Protein AF-A0A0C3NP38-F1 (afdb_monomer_lite)

pLDDT: mean 73.31, std 14.51, range [37.59, 95.94]

Sequence (178 aa):
MTEPKSRSPKKPKVIPQNLEAPHPTLERWREAYDAVKEMRLWVTAPVDTTACDQAAWWKEPDPMNKCFAAPISLMLSSQTKDEVMHTAVTRVRTAVGESLSEDAVIAAEEAIISEVISKIRFGDGKYGACDGYIKQAAQRPVRNNFDSDVPKTVDGLCSLLGVRPKLAFLALWVAWNL

Organism: NCBI:txid870435

InterPro domains:
  IPR011257 DNA glycosylase [SSF48150] (36-177)

Structure (mmCIF, N/CA/C/O backbone):
data_AF-A0A0C3NP38-F1
#
_entry.id   AF-A0A0C3NP38-F1
#
loop_
_atom_site.group_PDB
_atom_site.id
_atom_site.type_symbol
_atom_site.label_atom_id
_atom_site.label_alt_id
_atom_site.label_comp_id
_atom_site.label_asym_id
_atom_site.label_entity_id
_atom_site.label_seq_id
_atom_site.pdbx_PDB_ins_code
_atom_site.Cartn_x
_atom_site.Cartn_y
_atom_site.Cartn_z
_atom_site.occupancy
_atom_site.B_iso_or_equiv
_atom_site.auth_seq_id
_atom_site.auth_comp_id
_atom_site.auth_asym_id
_atom_site.auth_atom_id
_atom_site.pdbx_PDB_model_num
ATOM 1 N N . MET A 1 1 ? -39.747 21.957 -3.837 1.00 37.59 1 MET A N 1
ATOM 2 C CA . MET A 1 1 ? -38.907 20.839 -3.358 1.00 37.59 1 MET A CA 1
ATOM 3 C C . MET A 1 1 ? -38.574 19.976 -4.562 1.00 37.59 1 MET A C 1
ATOM 5 O O . MET A 1 1 ? -39.458 19.317 -5.081 1.00 37.59 1 MET A O 1
ATOM 9 N N . THR A 1 2 ? -37.361 20.086 -5.098 1.00 39.41 2 THR A N 1
ATOM 10 C CA . THR A 1 2 ? -36.896 19.262 -6.225 1.00 39.41 2 THR A CA 1
ATOM 11 C C . THR A 1 2 ? -36.257 17.996 -5.669 1.00 39.41 2 THR A C 1
ATOM 13 O O . THR A 1 2 ? -35.246 18.087 -4.973 1.00 39.41 2 THR A O 1
ATOM 16 N N . GLU A 1 3 ? -36.853 16.838 -5.944 1.00 42.12 3 GLU A N 1
ATOM 17 C CA . GLU A 1 3 ? -36.297 15.534 -5.573 1.00 42.12 3 GLU A CA 1
ATOM 18 C C . GLU A 1 3 ? -34.901 15.325 -6.194 1.00 42.12 3 GLU A C 1
ATOM 20 O O . GLU A 1 3 ? -34.677 15.683 -7.359 1.00 42.12 3 GLU A O 1
ATOM 25 N N . PRO A 1 4 ? -33.937 14.747 -5.454 1.00 43.16 4 PRO A N 1
ATOM 26 C CA . PRO A 1 4 ? -32.625 14.444 -6.001 1.00 43.16 4 PRO A CA 1
ATOM 27 C C . PRO A 1 4 ? -32.738 13.270 -6.983 1.00 43.16 4 PRO A C 1
ATOM 29 O O . PRO A 1 4 ? -33.082 12.152 -6.607 1.00 43.16 4 PRO A O 1
ATOM 32 N N . LYS A 1 5 ? -32.423 13.522 -8.261 1.00 38.81 5 LYS A N 1
ATOM 33 C CA . LYS A 1 5 ? -32.367 12.498 -9.318 1.00 38.81 5 LYS A CA 1
ATOM 34 C C . LYS A 1 5 ? -31.472 11.331 -8.884 1.00 38.81 5 LYS A C 1
ATOM 36 O O . LYS A 1 5 ? -30.257 11.496 -8.760 1.00 38.81 5 LYS A O 1
ATOM 41 N N . SER A 1 6 ? -32.055 10.143 -8.708 1.00 43.06 6 SER A N 1
ATOM 42 C CA . SER A 1 6 ? -31.306 8.916 -8.430 1.00 43.06 6 SER A CA 1
ATOM 43 C C . SER A 1 6 ? -30.407 8.589 -9.623 1.00 43.06 6 SER A C 1
ATOM 45 O O . SER A 1 6 ? -30.879 8.306 -10.726 1.00 43.06 6 SER A O 1
ATOM 47 N N . ARG A 1 7 ? -29.092 8.655 -9.423 1.00 43.91 7 ARG A N 1
ATOM 48 C CA . ARG A 1 7 ? -28.108 8.341 -10.458 1.00 43.91 7 ARG A CA 1
ATOM 49 C C . ARG A 1 7 ? -28.120 6.830 -10.714 1.00 43.91 7 ARG A C 1
ATOM 51 O O . ARG A 1 7 ? -27.752 6.062 -9.832 1.00 43.91 7 ARG A O 1
ATOM 58 N N . SER A 1 8 ? -28.535 6.419 -11.913 1.00 41.09 8 SER A N 1
ATOM 59 C CA . SER A 1 8 ? -28.597 5.010 -12.325 1.00 41.09 8 SER A CA 1
ATOM 60 C C . SER A 1 8 ? -27.243 4.300 -12.126 1.00 41.09 8 SER A C 1
ATOM 62 O O . SER A 1 8 ? -26.197 4.929 -12.351 1.00 41.09 8 SER A O 1
ATOM 64 N N . PRO A 1 9 ? -27.222 3.006 -11.743 1.00 50.38 9 PRO A N 1
ATOM 65 C CA . PRO A 1 9 ? -25.976 2.270 -11.560 1.00 50.38 9 PRO A CA 1
ATOM 66 C C . PRO A 1 9 ? -25.200 2.223 -12.882 1.00 50.38 9 PRO A C 1
ATOM 68 O O . PRO A 1 9 ? -25.723 1.790 -13.911 1.00 50.38 9 PRO A O 1
ATOM 71 N N . LYS A 1 10 ? -23.947 2.692 -12.879 1.00 53.38 10 LYS A N 1
ATOM 72 C CA . LYS A 1 10 ? -23.061 2.533 -14.039 1.00 53.38 10 LYS A CA 1
ATOM 73 C C . LYS A 1 10 ? -22.761 1.042 -14.192 1.00 53.38 10 LYS A C 1
ATOM 75 O O . LYS A 1 10 ? -22.232 0.444 -13.261 1.00 53.38 10 LYS A O 1
ATOM 80 N N . LYS A 1 11 ? -23.077 0.462 -15.354 1.00 47.56 11 LYS A N 1
ATOM 81 C CA . LYS A 1 11 ? -22.686 -0.915 -15.688 1.00 47.56 11 LYS A CA 1
ATOM 82 C C . LYS A 1 11 ? -21.160 -1.062 -15.526 1.00 47.56 11 LYS A C 1
ATOM 84 O O . LYS A 1 11 ? -20.445 -0.189 -16.037 1.00 47.56 11 LYS A O 1
ATOM 89 N N . PRO A 1 12 ? -20.662 -2.107 -14.840 1.00 56.69 12 PRO A N 1
ATOM 90 C CA . PRO A 1 12 ? -19.230 -2.350 -14.750 1.00 56.69 12 PRO A CA 1
ATOM 91 C C . PRO A 1 12 ? -18.676 -2.573 -16.161 1.00 56.69 12 PRO A C 1
ATOM 93 O O . PRO A 1 12 ? -19.213 -3.368 -16.932 1.00 56.69 12 PRO A O 1
ATOM 96 N N . LYS A 1 13 ? -17.648 -1.808 -16.535 1.00 62.09 13 LYS A N 1
ATOM 97 C CA . LYS A 1 13 ? -16.902 -2.054 -17.773 1.00 62.09 13 LYS A CA 1
ATOM 98 C C . LYS A 1 13 ? -15.925 -3.184 -17.488 1.00 62.09 13 LYS A C 1
ATOM 100 O O . LYS A 1 13 ? -15.073 -3.002 -16.627 1.00 62.09 13 LYS A O 1
ATOM 105 N N . VAL A 1 14 ? -16.036 -4.283 -18.232 1.00 68.81 14 VAL A N 1
ATOM 106 C CA . VAL A 1 14 ? -15.074 -5.390 -18.177 1.00 68.81 14 VAL A CA 1
ATOM 107 C C . VAL A 1 14 ? -13.684 -4.843 -18.487 1.00 68.81 14 VAL A C 1
ATOM 109 O O . VAL A 1 14 ? -13.485 -4.173 -19.504 1.00 68.81 14 VAL A O 1
ATOM 112 N N . ILE A 1 15 ? -12.740 -5.086 -17.584 1.00 69.25 15 ILE A N 1
ATOM 113 C CA . ILE A 1 15 ? -11.357 -4.637 -17.729 1.00 69.25 15 ILE A CA 1
ATOM 114 C C . ILE A 1 15 ? -10.612 -5.688 -18.561 1.00 69.25 15 ILE A C 1
ATOM 116 O O . ILE A 1 15 ? -10.513 -6.835 -18.123 1.00 69.25 15 ILE A O 1
ATOM 120 N N . PRO A 1 16 ? -10.093 -5.339 -19.752 1.00 71.94 16 PRO A N 1
ATOM 121 C CA . PRO A 1 16 ? -9.333 -6.284 -20.559 1.00 71.94 16 PRO A CA 1
ATOM 122 C C . PRO A 1 16 ? -8.048 -6.673 -19.821 1.00 71.94 16 PRO A C 1
ATOM 124 O O . PRO A 1 16 ? -7.249 -5.811 -19.459 1.00 71.94 16 PRO A O 1
ATOM 127 N N . GLN A 1 17 ? -7.867 -7.974 -19.580 1.00 69.69 17 GLN A N 1
ATOM 128 C CA . GLN A 1 17 ? -6.672 -8.513 -18.918 1.00 69.69 17 GLN A CA 1
ATOM 129 C C . GLN A 1 17 ? -5.484 -8.653 -19.874 1.00 69.69 17 GLN A C 1
ATOM 131 O O . GLN A 1 17 ? -4.340 -8.614 -19.435 1.00 69.69 17 GLN A O 1
ATOM 136 N N . ASN A 1 18 ? -5.753 -8.782 -21.174 1.00 75.62 18 ASN A N 1
ATOM 137 C CA . ASN A 1 18 ? -4.742 -8.903 -22.215 1.00 75.62 18 ASN A CA 1
ATOM 138 C C . ASN A 1 18 ? -4.965 -7.850 -23.297 1.00 75.62 18 ASN A C 1
ATOM 140 O O . ASN A 1 18 ? -6.099 -7.458 -23.581 1.00 75.62 18 ASN A O 1
ATOM 144 N N . LEU A 1 19 ? -3.865 -7.415 -23.909 1.00 75.88 19 LEU A N 1
ATOM 145 C CA . LEU A 1 19 ? -3.919 -6.620 -25.127 1.00 75.88 19 LEU A CA 1
ATOM 146 C C . LEU A 1 19 ? -4.385 -7.508 -26.283 1.00 75.88 19 LEU A C 1
ATOM 148 O O . LEU A 1 19 ? -3.923 -8.637 -26.431 1.00 75.88 19 LEU A O 1
ATOM 152 N N . GLU A 1 20 ? -5.272 -6.972 -27.114 1.00 78.25 20 GLU A N 1
ATOM 153 C CA . GLU A 1 20 ? -5.792 -7.654 -28.306 1.00 78.25 20 GLU A CA 1
ATOM 154 C C . GLU A 1 20 ? -4.689 -7.876 -29.357 1.00 78.25 20 GLU A C 1
ATOM 156 O O . GLU A 1 20 ? -4.674 -8.884 -30.058 1.00 78.25 20 GLU A O 1
ATOM 161 N N . ALA A 1 21 ? -3.705 -6.971 -29.392 1.00 83.75 21 ALA A N 1
ATOM 162 C CA . ALA A 1 21 ? -2.453 -7.121 -30.118 1.00 83.75 21 ALA A CA 1
ATOM 163 C C . ALA A 1 21 ? -1.276 -6.787 -29.180 1.00 83.75 21 ALA A C 1
ATOM 165 O O . ALA A 1 21 ? -1.206 -5.658 -28.679 1.00 83.75 21 ALA A O 1
ATOM 166 N N . PRO A 1 22 ? -0.349 -7.728 -28.917 1.00 80.19 22 PRO A N 1
ATOM 167 C CA . PRO A 1 22 ? 0.851 -7.449 -28.138 1.00 80.19 22 PRO A CA 1
ATOM 168 C C . PRO A 1 22 ? 1.722 -6.403 -28.838 1.00 80.19 22 PRO A C 1
ATOM 170 O O . PRO A 1 22 ? 1.918 -6.455 -30.053 1.00 80.19 22 PRO A O 1
ATOM 173 N N . HIS A 1 23 ? 2.286 -5.470 -28.073 1.00 80.00 23 HIS A N 1
ATOM 174 C CA . HIS A 1 23 ? 3.308 -4.578 -28.611 1.00 80.00 23 HIS A CA 1
ATOM 175 C C . HIS A 1 23 ? 4.560 -5.376 -29.008 1.00 80.00 23 HIS A C 1
ATOM 177 O O . HIS A 1 23 ? 4.893 -6.359 -28.336 1.00 80.00 23 HIS A O 1
ATOM 183 N N . PRO A 1 24 ? 5.270 -4.963 -30.075 1.00 86.50 24 PRO A N 1
ATOM 184 C CA . PRO A 1 24 ? 6.524 -5.596 -30.443 1.00 86.50 24 PRO A CA 1
ATOM 185 C C . PRO A 1 24 ? 7.518 -5.472 -29.290 1.00 86.50 24 PRO A C 1
ATOM 187 O O . PRO A 1 24 ? 7.588 -4.452 -28.600 1.00 86.50 24 PRO A O 1
ATOM 190 N N . THR A 1 25 ? 8.280 -6.535 -29.074 1.00 84.94 25 THR A N 1
ATOM 191 C CA . THR A 1 25 ? 9.301 -6.560 -28.037 1.00 84.94 25 THR A CA 1
ATOM 192 C C . THR A 1 25 ? 10.377 -5.524 -28.360 1.00 84.94 25 THR A C 1
ATOM 194 O O . THR A 1 25 ? 10.920 -5.524 -29.462 1.00 84.94 25 THR A O 1
ATOM 197 N N . LEU A 1 26 ? 10.680 -4.636 -27.408 1.00 86.06 26 LEU A N 1
ATOM 198 C CA . LEU A 1 26 ? 11.730 -3.631 -27.580 1.00 86.06 26 LEU A CA 1
ATOM 199 C C . LEU A 1 26 ? 13.085 -4.310 -27.812 1.00 86.06 26 LEU A C 1
ATOM 201 O O . LEU A 1 26 ? 13.401 -5.316 -27.173 1.00 86.06 26 LEU A O 1
ATOM 205 N N . GLU A 1 27 ? 13.909 -3.746 -28.689 1.00 89.19 27 GLU A N 1
ATOM 206 C CA . GLU A 1 27 ? 15.273 -4.235 -28.888 1.00 89.19 27 GLU A CA 1
ATOM 207 C C . GLU A 1 27 ? 16.067 -4.146 -27.578 1.00 89.19 27 GLU A C 1
ATOM 209 O O . GLU A 1 27 ? 15.955 -3.172 -26.833 1.00 89.19 27 GLU A O 1
ATOM 214 N N . ARG A 1 28 ? 16.862 -5.183 -27.277 1.00 92.00 28 ARG A N 1
ATOM 215 C CA . ARG A 1 28 ? 17.743 -5.245 -26.093 1.00 92.00 28 ARG A CA 1
ATOM 216 C C . ARG A 1 28 ? 17.030 -5.053 -24.740 1.00 92.00 28 ARG A C 1
ATOM 218 O O . ARG A 1 28 ? 17.687 -4.794 -23.736 1.00 92.00 28 ARG A O 1
ATOM 225 N N . TRP A 1 29 ? 15.706 -5.240 -24.665 1.00 93.00 29 TRP A N 1
ATOM 226 C CA . TRP A 1 29 ? 14.940 -5.110 -23.412 1.00 93.00 29 TRP A CA 1
ATOM 227 C C . TRP A 1 29 ? 15.502 -5.971 -22.275 1.00 93.00 29 TRP A C 1
ATOM 229 O O . TRP A 1 29 ? 15.459 -5.567 -21.116 1.00 93.00 29 TRP A O 1
ATOM 239 N N . ARG A 1 30 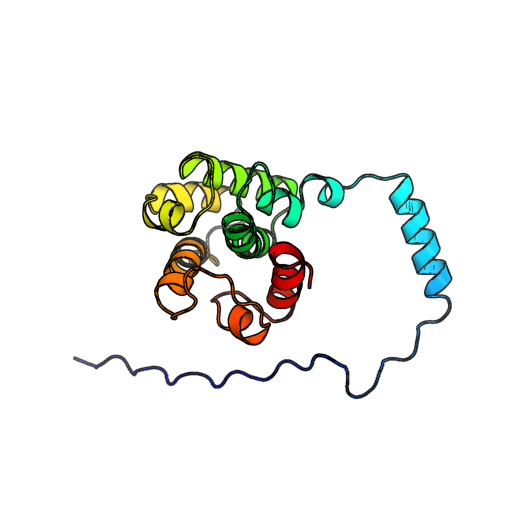? 16.035 -7.153 -22.614 1.00 93.50 30 ARG A N 1
ATOM 240 C CA . ARG A 1 30 ? 16.624 -8.085 -21.654 1.00 93.50 30 ARG A CA 1
ATOM 241 C C . ARG A 1 30 ? 17.901 -7.515 -21.047 1.00 93.50 30 ARG A C 1
ATOM 243 O O . ARG A 1 30 ? 18.026 -7.523 -19.834 1.00 93.50 30 ARG A O 1
ATOM 250 N N . GLU A 1 31 ? 18.778 -6.935 -21.866 1.00 95.06 31 GLU A N 1
ATOM 251 C CA . GLU A 1 31 ? 19.990 -6.258 -21.385 1.00 95.06 31 GLU A CA 1
ATOM 252 C C . GLU A 1 31 ? 19.641 -5.069 -20.483 1.00 95.06 31 GLU A C 1
ATOM 254 O O . GLU A 1 31 ? 20.227 -4.909 -19.416 1.00 95.06 31 GLU A O 1
ATOM 259 N N . ALA A 1 32 ? 18.652 -4.258 -20.878 1.00 94.19 32 ALA A N 1
ATOM 260 C CA . ALA A 1 32 ? 18.189 -3.138 -20.063 1.00 94.19 32 ALA A CA 1
ATOM 261 C C . ALA A 1 32 ? 17.604 -3.609 -18.719 1.00 94.19 32 ALA A C 1
ATOM 263 O O . ALA A 1 32 ? 17.899 -3.028 -17.676 1.00 94.19 32 ALA A O 1
ATOM 264 N N . TYR A 1 33 ? 16.798 -4.674 -18.734 1.00 93.56 33 TYR A N 1
ATOM 265 C CA . TYR A 1 33 ? 16.234 -5.275 -17.529 1.00 93.56 33 TYR A CA 1
ATOM 266 C C . TYR A 1 33 ? 17.323 -5.832 -16.604 1.00 93.56 33 TYR A C 1
ATOM 268 O O . TYR A 1 33 ? 17.308 -5.538 -15.409 1.00 93.56 33 TYR A O 1
ATOM 276 N N . ASP A 1 34 ? 18.278 -6.587 -17.148 1.00 95.94 34 ASP A N 1
ATOM 277 C CA . ASP A 1 34 ? 19.364 -7.193 -16.377 1.00 95.94 34 ASP A CA 1
ATOM 278 C C . ASP A 1 34 ? 20.273 -6.118 -15.759 1.00 95.94 34 ASP A C 1
ATOM 280 O O . ASP A 1 34 ? 20.606 -6.209 -14.577 1.00 95.94 34 ASP A O 1
ATOM 284 N N . ALA A 1 35 ? 20.574 -5.040 -16.493 1.00 94.62 35 ALA A N 1
ATOM 285 C CA . ALA A 1 35 ? 21.333 -3.903 -15.972 1.00 94.62 35 ALA A CA 1
ATOM 286 C C . ALA A 1 35 ? 20.601 -3.174 -14.829 1.00 94.62 35 ALA A C 1
ATOM 288 O O . ALA A 1 35 ? 21.203 -2.847 -13.805 1.00 94.62 35 ALA A O 1
ATOM 289 N N . VAL A 1 36 ? 19.287 -2.940 -14.962 1.00 93.12 36 VAL A N 1
ATOM 290 C CA . VAL A 1 36 ? 18.478 -2.351 -13.877 1.00 93.12 36 VAL A CA 1
ATOM 291 C C . VAL A 1 36 ? 18.440 -3.284 -12.670 1.00 93.12 36 VAL A C 1
ATOM 293 O O . VAL A 1 36 ? 18.560 -2.821 -11.536 1.00 93.12 36 VAL A O 1
ATOM 296 N N . LYS A 1 37 ? 18.303 -4.593 -12.894 1.00 92.94 37 LYS A N 1
ATOM 297 C CA . LYS A 1 37 ? 18.304 -5.596 -11.830 1.00 92.94 37 LYS A CA 1
ATOM 298 C C . LYS A 1 37 ? 19.628 -5.596 -11.069 1.00 92.94 37 LYS A C 1
ATOM 300 O O . LYS A 1 37 ? 19.597 -5.584 -9.845 1.00 92.94 37 LYS A O 1
ATOM 305 N N . GLU A 1 38 ? 20.761 -5.551 -11.767 1.00 94.81 38 GLU A N 1
ATOM 306 C CA . GLU A 1 38 ? 22.088 -5.459 -11.151 1.00 94.81 38 GLU A CA 1
ATOM 307 C C . GLU A 1 38 ? 22.248 -4.166 -10.345 1.00 94.81 38 GLU A C 1
ATOM 309 O O . GLU A 1 38 ? 22.631 -4.214 -9.179 1.00 94.81 38 GLU A O 1
ATOM 314 N N . MET A 1 39 ? 21.868 -3.014 -10.909 1.00 93.19 39 MET A N 1
ATOM 315 C CA . MET A 1 39 ? 21.899 -1.730 -10.199 1.00 93.19 39 MET A CA 1
ATOM 316 C C . MET A 1 39 ? 21.091 -1.778 -8.891 1.00 93.19 39 MET A C 1
ATOM 318 O O . MET A 1 39 ? 21.531 -1.264 -7.862 1.00 93.19 39 MET A O 1
ATOM 322 N N . ARG A 1 40 ? 19.916 -2.421 -8.910 1.00 92.12 40 ARG A N 1
ATOM 323 C CA . ARG A 1 40 ? 19.032 -2.566 -7.742 1.00 92.12 40 ARG A CA 1
ATOM 324 C C . ARG A 1 40 ? 19.589 -3.485 -6.652 1.00 92.12 40 ARG A C 1
ATOM 326 O O . ARG A 1 40 ? 19.132 -3.372 -5.522 1.00 92.12 40 ARG A O 1
ATOM 333 N N . LEU A 1 41 ? 20.575 -4.341 -6.940 1.00 90.81 41 LEU A N 1
ATOM 334 C CA . LEU A 1 41 ? 21.249 -5.145 -5.907 1.00 90.81 41 LEU A CA 1
ATOM 335 C C . LEU A 1 41 ? 22.113 -4.289 -4.974 1.00 90.81 41 LEU A C 1
ATOM 337 O O . LEU A 1 41 ? 22.306 -4.646 -3.816 1.00 90.81 41 LEU A O 1
ATOM 341 N N . TRP A 1 42 ? 22.628 -3.167 -5.476 1.00 90.81 42 TRP A N 1
ATOM 342 C CA . TRP A 1 42 ? 23.563 -2.307 -4.748 1.00 90.81 42 TRP A CA 1
ATOM 343 C C . TRP A 1 42 ? 22.902 -1.067 -4.138 1.00 90.81 42 TRP A C 1
ATOM 345 O O . TRP A 1 42 ? 23.538 -0.352 -3.366 1.00 90.81 42 TRP A O 1
ATOM 355 N N . VAL A 1 43 ? 21.640 -0.792 -4.485 1.00 88.69 43 VAL A N 1
ATOM 356 C CA . VAL A 1 43 ? 20.919 0.417 -4.072 1.00 88.69 43 VAL A CA 1
ATOM 357 C C . VAL A 1 43 ? 19.573 0.055 -3.458 1.00 88.69 43 VAL A C 1
ATOM 359 O O . VAL A 1 43 ? 18.630 -0.293 -4.168 1.00 88.69 43 VAL A O 1
ATOM 362 N N . THR A 1 44 ? 19.466 0.239 -2.143 1.00 87.88 44 THR A N 1
ATOM 363 C CA . THR A 1 44 ? 18.193 0.176 -1.419 1.00 87.88 44 THR A CA 1
ATOM 364 C C . THR A 1 44 ? 17.449 1.498 -1.577 1.00 87.88 44 THR A C 1
ATOM 366 O O . THR A 1 44 ? 17.961 2.556 -1.210 1.00 87.88 44 THR A O 1
ATOM 369 N N . ALA A 1 45 ? 16.234 1.452 -2.112 1.00 86.12 45 ALA A N 1
ATOM 370 C CA . ALA A 1 45 ? 15.341 2.599 -2.191 1.00 86.12 45 ALA A CA 1
ATOM 371 C C . ALA A 1 45 ? 14.270 2.542 -1.088 1.00 86.12 45 ALA A C 1
ATOM 373 O O . ALA A 1 45 ? 13.985 1.470 -0.557 1.00 86.12 45 ALA A O 1
ATOM 374 N N . PRO A 1 46 ? 13.603 3.669 -0.779 1.00 83.50 46 PRO A N 1
ATOM 375 C CA . PRO A 1 46 ? 12.526 3.695 0.212 1.00 83.50 46 PRO A CA 1
ATOM 376 C C . PRO A 1 46 ? 11.388 2.709 -0.075 1.00 83.50 46 PRO A C 1
ATOM 378 O O . PRO A 1 46 ? 10.802 2.170 0.859 1.00 83.50 46 PRO A O 1
ATOM 381 N N . VAL A 1 47 ? 11.110 2.418 -1.348 1.00 81.50 47 VAL A N 1
ATOM 382 C CA . VAL A 1 47 ? 10.105 1.425 -1.759 1.00 81.50 47 VAL A CA 1
ATOM 383 C C . VAL A 1 47 ? 10.442 0.004 -1.274 1.00 81.50 47 VAL A C 1
ATOM 385 O O . VAL A 1 47 ? 9.555 -0.823 -1.136 1.00 81.50 47 VAL A O 1
ATOM 388 N N . ASP A 1 48 ? 11.704 -0.296 -0.962 1.00 84.81 48 ASP A N 1
ATOM 389 C CA . ASP A 1 48 ? 12.099 -1.626 -0.480 1.00 84.81 48 ASP A CA 1
ATOM 390 C C . ASP A 1 48 ? 11.774 -1.836 1.010 1.00 84.81 48 ASP A C 1
ATOM 392 O O . ASP A 1 48 ? 11.753 -2.968 1.485 1.00 84.81 48 ASP A O 1
ATOM 396 N N . THR A 1 49 ? 11.529 -0.756 1.762 1.00 84.00 49 THR A N 1
ATOM 397 C CA . THR A 1 49 ? 11.336 -0.799 3.225 1.00 84.00 49 THR A CA 1
ATOM 398 C C . THR A 1 49 ? 10.052 -0.128 3.702 1.00 84.00 49 THR A C 1
ATOM 400 O O . THR A 1 49 ? 9.510 -0.505 4.736 1.00 84.00 49 THR A O 1
ATOM 403 N N . THR A 1 50 ? 9.560 0.869 2.966 1.00 84.12 50 THR A N 1
ATOM 404 C CA . THR A 1 50 ? 8.430 1.733 3.350 1.00 84.12 50 THR A CA 1
ATOM 405 C C . THR A 1 50 ? 7.320 1.778 2.301 1.00 84.12 50 THR A C 1
ATOM 407 O O . THR A 1 50 ? 6.450 2.647 2.355 1.00 84.12 50 THR A O 1
ATOM 410 N N . ALA A 1 51 ? 7.317 0.848 1.346 1.00 83.44 51 ALA A N 1
ATOM 411 C CA . ALA A 1 51 ? 6.261 0.765 0.347 1.00 83.44 51 ALA A CA 1
ATOM 412 C C . ALA A 1 51 ? 4.882 0.432 0.939 1.00 83.44 51 ALA A C 1
ATOM 414 O O . ALA A 1 51 ? 4.708 0.123 2.121 1.00 83.44 51 ALA A O 1
ATOM 415 N N . CYS A 1 52 ? 3.864 0.542 0.084 1.00 79.88 52 CYS A N 1
ATOM 416 C CA . CYS A 1 52 ? 2.462 0.373 0.461 1.00 79.88 52 CYS A CA 1
ATOM 417 C C . CYS A 1 52 ? 2.125 -1.028 0.997 1.00 79.88 52 CYS A C 1
ATOM 419 O O . CYS A 1 52 ? 1.272 -1.146 1.876 1.00 79.88 52 CYS A O 1
ATOM 421 N N . ASP A 1 53 ? 2.811 -2.062 0.513 1.00 79.88 53 ASP A N 1
ATOM 422 C CA . ASP A 1 53 ? 2.726 -3.442 0.988 1.00 79.88 53 ASP A CA 1
ATOM 423 C C . ASP A 1 53 ? 3.307 -3.569 2.397 1.00 79.88 53 ASP A C 1
ATOM 425 O O . ASP A 1 53 ? 2.640 -4.079 3.295 1.00 79.88 53 ASP A O 1
ATOM 429 N N . GLN A 1 54 ? 4.485 -2.982 2.629 1.00 83.31 54 GLN A N 1
ATOM 430 C CA . GLN A 1 54 ? 5.106 -2.947 3.949 1.00 83.31 54 GLN A CA 1
ATOM 431 C C . GLN A 1 54 ? 4.204 -2.225 4.951 1.00 83.31 54 GLN A C 1
ATOM 433 O O . GLN A 1 54 ? 3.922 -2.769 6.013 1.00 83.31 54 GLN A O 1
ATOM 438 N N . ALA A 1 55 ? 3.646 -1.064 4.591 1.00 79.69 55 ALA A N 1
ATOM 439 C CA . ALA A 1 55 ? 2.708 -0.332 5.444 1.00 79.69 55 ALA A CA 1
ATOM 440 C C . ALA A 1 55 ? 1.438 -1.149 5.768 1.00 79.69 55 ALA A C 1
ATOM 442 O O . ALA A 1 55 ? 0.963 -1.150 6.912 1.00 79.69 55 ALA A O 1
ATOM 443 N N . ALA A 1 56 ? 0.898 -1.878 4.784 1.00 75.25 56 ALA A N 1
ATOM 444 C CA . ALA A 1 56 ? -0.261 -2.750 4.965 1.00 75.25 56 ALA A CA 1
ATOM 445 C C . ALA A 1 56 ? 0.043 -3.936 5.893 1.00 75.25 56 ALA A C 1
ATOM 447 O O . ALA A 1 56 ? -0.736 -4.205 6.805 1.00 75.25 56 ALA A O 1
ATOM 448 N N . TRP A 1 57 ? 1.190 -4.595 5.724 1.00 79.38 57 TRP A N 1
ATOM 449 C CA . TRP A 1 57 ? 1.582 -5.774 6.501 1.00 79.38 57 TRP A CA 1
ATOM 450 C C . TRP A 1 57 ? 2.208 -5.447 7.863 1.00 79.38 57 TRP A C 1
ATOM 452 O O . TRP A 1 57 ? 2.320 -6.329 8.717 1.00 79.38 57 TRP A O 1
ATOM 462 N N . TRP A 1 58 ? 2.617 -4.194 8.080 1.00 73.12 58 TRP A N 1
ATOM 463 C CA . TRP A 1 58 ? 3.402 -3.780 9.239 1.00 73.12 58 TRP A CA 1
ATOM 464 C C . TRP A 1 58 ? 2.717 -4.092 10.574 1.00 73.12 58 TRP A C 1
ATOM 466 O O . TRP A 1 58 ? 1.752 -3.430 10.958 1.00 73.12 58 TRP A O 1
ATOM 476 N N . LYS A 1 59 ? 3.276 -5.057 11.315 1.00 71.19 59 LYS A N 1
ATOM 477 C CA . LYS A 1 59 ? 2.813 -5.501 12.644 1.00 71.19 59 LYS A CA 1
ATOM 478 C C . LYS A 1 59 ? 1.375 -6.033 12.698 1.00 71.19 59 LYS A C 1
ATOM 480 O O . LYS A 1 59 ? 0.855 -6.218 13.789 1.00 71.19 59 LYS A O 1
ATOM 485 N N . GLU A 1 60 ? 0.756 -6.317 11.558 1.00 81.06 60 GLU A N 1
ATOM 486 C CA . GLU A 1 60 ? -0.577 -6.914 11.524 1.00 81.06 60 GLU A CA 1
ATOM 487 C C . GLU A 1 60 ? -0.437 -8.446 11.516 1.00 81.06 60 GLU A C 1
ATOM 489 O O . GLU A 1 60 ? 0.185 -8.987 10.598 1.00 81.06 60 GLU A O 1
ATOM 494 N N . PRO A 1 61 ? -0.933 -9.178 12.526 1.00 78.62 61 PRO A N 1
ATOM 495 C CA . PRO A 1 61 ? -0.904 -10.637 12.509 1.00 78.62 61 PRO A CA 1
ATOM 496 C C . PRO A 1 61 ? -2.026 -11.232 11.648 1.00 78.62 61 PRO A C 1
ATOM 498 O O . PRO A 1 61 ? -1.809 -12.276 11.033 1.00 78.62 61 PRO A O 1
ATOM 501 N N . ASP A 1 62 ? -3.187 -10.575 11.568 1.00 82.12 62 ASP A N 1
ATOM 502 C CA . ASP A 1 62 ? -4.377 -11.119 10.914 1.00 82.12 62 ASP A CA 1
ATOM 503 C C . ASP A 1 62 ? -4.331 -10.918 9.383 1.00 82.12 62 ASP A C 1
ATOM 505 O O . ASP A 1 62 ? -4.262 -9.780 8.903 1.00 82.12 62 ASP A O 1
ATOM 509 N N . PRO A 1 63 ? -4.382 -12.000 8.579 1.00 80.00 63 PRO A N 1
ATOM 510 C CA . PRO A 1 63 ? -4.482 -11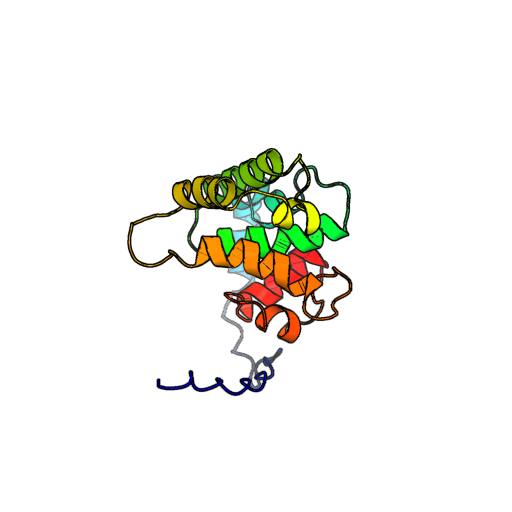.909 7.125 1.00 80.00 63 PRO A CA 1
ATOM 511 C C . PRO A 1 63 ? -5.657 -11.058 6.632 1.00 80.00 63 PRO A C 1
ATOM 513 O O . PRO A 1 63 ? -5.512 -10.364 5.628 1.00 80.00 63 PRO A O 1
ATOM 516 N N . M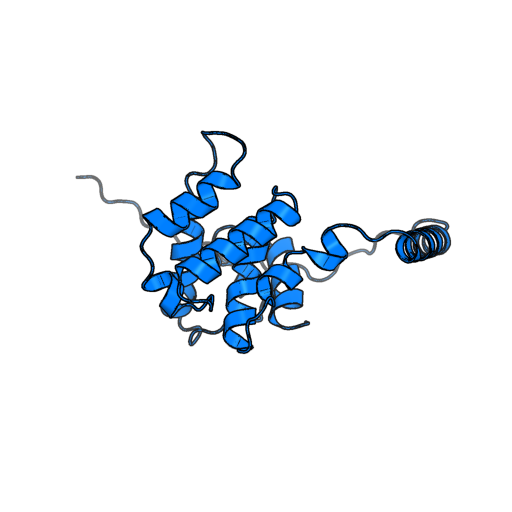ET A 1 64 ? -6.796 -11.067 7.326 1.00 78.69 64 MET A N 1
ATOM 517 C CA . MET A 1 64 ? -7.983 -10.315 6.914 1.00 78.69 64 MET A CA 1
ATOM 518 C C . MET A 1 64 ? -7.763 -8.807 7.075 1.00 78.69 64 MET A C 1
ATOM 520 O O . MET A 1 64 ? -8.008 -8.032 6.148 1.00 78.69 64 MET A O 1
ATOM 524 N N . ASN A 1 65 ? -7.167 -8.393 8.193 1.00 79.94 65 ASN A N 1
ATOM 525 C CA . ASN A 1 65 ? -6.796 -6.997 8.424 1.00 79.94 65 ASN A CA 1
ATOM 526 C C . ASN A 1 65 ? -5.680 -6.534 7.478 1.00 79.94 65 ASN A C 1
ATOM 528 O O . ASN A 1 65 ? -5.695 -5.389 7.028 1.00 79.94 65 ASN A O 1
ATOM 532 N N . LYS A 1 66 ? -4.743 -7.414 7.090 1.00 80.88 66 LYS A N 1
ATOM 533 C CA . LYS A 1 66 ? -3.769 -7.108 6.021 1.00 80.88 66 LYS A CA 1
ATOM 534 C C . LYS A 1 66 ? -4.464 -6.837 4.695 1.00 80.88 66 LYS A C 1
ATOM 536 O O . LYS A 1 66 ? -4.131 -5.859 4.023 1.00 80.88 66 LYS A O 1
ATOM 541 N N . CYS A 1 67 ? -5.430 -7.684 4.335 1.00 78.81 67 CYS A N 1
ATOM 542 C CA . CYS A 1 67 ? -6.212 -7.517 3.117 1.00 78.81 67 CYS A CA 1
ATOM 543 C C . CYS A 1 67 ? -6.966 -6.190 3.136 1.00 78.81 67 CYS A C 1
ATOM 545 O O . CYS A 1 67 ? -6.939 -5.476 2.140 1.00 78.81 67 CYS A O 1
ATOM 547 N N . PHE A 1 68 ? -7.572 -5.831 4.270 1.00 80.44 68 PHE A N 1
ATOM 548 C CA . PHE A 1 68 ? -8.276 -4.564 4.467 1.00 80.44 68 PHE A CA 1
ATOM 549 C C . PHE A 1 68 ? -7.345 -3.340 4.432 1.00 80.44 68 PHE A C 1
ATOM 551 O O . PHE A 1 68 ? -7.660 -2.321 3.811 1.00 80.44 68 PHE A O 1
ATOM 558 N N . ALA A 1 69 ? -6.166 -3.438 5.046 1.00 80.81 69 ALA A N 1
ATOM 559 C CA . ALA A 1 69 ? -5.183 -2.362 5.090 1.00 80.81 69 ALA A CA 1
ATOM 560 C C . ALA A 1 69 ? -4.542 -2.083 3.720 1.00 80.81 69 ALA A C 1
ATOM 562 O O . ALA A 1 69 ? -4.227 -0.933 3.411 1.00 80.81 69 ALA A O 1
ATOM 563 N N . ALA A 1 70 ? -4.375 -3.106 2.878 1.00 81.56 70 ALA A N 1
ATOM 564 C CA . ALA A 1 70 ? -3.756 -3.003 1.556 1.00 81.56 70 ALA A CA 1
ATOM 565 C C . ALA A 1 70 ? -4.380 -1.931 0.632 1.00 81.56 70 ALA A C 1
ATOM 567 O O . ALA A 1 70 ? -3.649 -1.041 0.183 1.00 81.56 70 ALA A O 1
ATOM 568 N N . PRO A 1 71 ? -5.700 -1.928 0.349 1.00 77.44 71 PRO A N 1
ATOM 569 C CA . PRO A 1 71 ? -6.319 -0.898 -0.477 1.00 77.44 71 PRO A CA 1
ATOM 570 C C . PRO A 1 71 ? -6.238 0.492 0.165 1.00 77.44 71 PRO A C 1
ATOM 572 O O . PRO A 1 71 ? -6.095 1.472 -0.563 1.00 77.44 71 PRO A O 1
ATOM 575 N N . ILE A 1 72 ? -6.271 0.604 1.499 1.00 78.75 72 ILE A N 1
ATOM 576 C CA . ILE A 1 72 ? -6.114 1.886 2.207 1.00 78.75 72 ILE A CA 1
ATOM 577 C C . ILE A 1 72 ? -4.709 2.457 1.983 1.00 78.75 72 ILE A C 1
ATOM 579 O O . ILE A 1 72 ? -4.577 3.586 1.504 1.00 78.75 72 ILE A O 1
ATOM 583 N N . SER A 1 73 ? -3.666 1.668 2.249 1.00 80.75 73 SER A N 1
ATOM 584 C CA . SER A 1 73 ? -2.268 2.054 2.016 1.00 80.75 73 SER A CA 1
ATOM 585 C C . SER A 1 73 ? -2.022 2.436 0.558 1.00 80.75 73 SER A C 1
ATOM 587 O O . SER A 1 73 ? -1.368 3.436 0.263 1.00 80.75 73 SER A O 1
ATOM 589 N N . LEU A 1 74 ? -2.591 1.672 -0.373 1.00 79.94 74 LEU A N 1
ATOM 590 C CA . LEU A 1 74 ? -2.425 1.907 -1.799 1.00 79.94 74 LEU A CA 1
ATOM 591 C C . LEU A 1 74 ? -3.122 3.195 -2.271 1.00 79.94 74 LEU A C 1
ATOM 593 O O . LEU A 1 74 ? -2.568 3.940 -3.084 1.00 79.94 74 LEU A O 1
ATOM 597 N N . MET A 1 75 ? -4.315 3.495 -1.752 1.00 76.25 75 MET A N 1
ATOM 598 C CA . MET A 1 75 ? -4.997 4.761 -2.035 1.00 76.25 75 MET A CA 1
ATOM 599 C C . MET A 1 75 ? -4.178 5.957 -1.532 1.00 76.25 75 MET A C 1
ATOM 601 O O . MET A 1 75 ? -4.012 6.931 -2.270 1.00 76.25 75 MET A O 1
ATOM 605 N N . LEU A 1 76 ? -3.609 5.859 -0.326 1.00 76.44 76 LEU A N 1
ATOM 606 C CA . LEU A 1 76 ? -2.764 6.902 0.268 1.00 76.44 76 LEU A CA 1
ATOM 607 C C . LEU A 1 76 ? -1.400 7.039 -0.420 1.00 76.44 76 LEU A C 1
ATOM 609 O O . LEU A 1 76 ? -0.818 8.116 -0.405 1.00 76.44 76 LEU A O 1
ATOM 613 N N . SER A 1 77 ? -0.900 5.982 -1.061 1.00 78.62 77 SER A N 1
ATOM 614 C CA . SER A 1 77 ? 0.331 6.024 -1.861 1.00 78.62 77 SER A CA 1
ATOM 615 C C . SER A 1 77 ? 0.158 6.825 -3.160 1.00 78.62 77 SER A C 1
ATOM 617 O O . SER A 1 77 ? 1.128 7.366 -3.698 1.00 78.62 77 SER A O 1
ATOM 619 N N . SER A 1 78 ? -1.073 6.969 -3.671 1.00 71.31 78 SER A N 1
ATOM 620 C CA . SER A 1 78 ? -1.322 7.678 -4.928 1.00 71.31 78 SER A CA 1
ATOM 621 C C . SER A 1 78 ? -1.032 9.187 -4.809 1.00 71.31 78 SER A C 1
ATOM 623 O O . SER A 1 78 ? -1.908 9.989 -4.505 1.00 71.31 78 SER A O 1
ATOM 625 N N . GLN A 1 79 ? 0.206 9.573 -5.146 1.00 67.62 79 GLN A N 1
ATOM 626 C CA . GLN A 1 79 ? 0.773 10.937 -5.092 1.00 67.62 79 GLN A CA 1
ATOM 627 C C . GLN A 1 79 ? 1.401 11.345 -3.745 1.00 67.62 79 GLN A C 1
ATOM 629 O O . GLN A 1 79 ? 1.584 12.536 -3.488 1.00 67.62 79 GLN A O 1
ATOM 634 N N . THR A 1 80 ? 1.813 10.380 -2.923 1.00 73.06 80 THR A N 1
ATOM 635 C CA . THR A 1 80 ? 2.558 10.632 -1.680 1.00 73.06 80 THR A CA 1
ATOM 636 C C . THR A 1 80 ? 3.869 9.848 -1.699 1.00 73.06 80 THR A C 1
ATOM 638 O O . THR A 1 80 ? 3.924 8.741 -2.223 1.00 73.06 80 THR A O 1
ATOM 641 N N . LYS A 1 81 ? 4.949 10.428 -1.156 1.00 82.56 81 LYS A N 1
ATOM 642 C CA . LYS A 1 81 ? 6.225 9.711 -0.991 1.00 82.56 81 LYS A CA 1
ATOM 643 C C . LYS A 1 81 ? 6.034 8.527 -0.039 1.00 82.56 81 LYS A C 1
ATOM 645 O O . LYS A 1 81 ? 5.340 8.682 0.966 1.00 82.56 81 LYS A O 1
ATOM 650 N N . ASP A 1 82 ? 6.696 7.408 -0.315 1.00 84.62 82 ASP A N 1
ATOM 651 C CA . ASP A 1 82 ? 6.524 6.151 0.431 1.00 84.62 82 ASP A CA 1
ATOM 652 C C . ASP A 1 82 ? 6.694 6.333 1.948 1.00 84.62 82 ASP A C 1
ATOM 654 O O . ASP A 1 82 ? 5.791 6.009 2.712 1.00 84.62 82 ASP A O 1
ATOM 658 N N . GLU A 1 83 ? 7.764 6.994 2.392 1.00 86.06 83 GLU A N 1
ATOM 659 C CA . GLU A 1 83 ? 8.039 7.252 3.817 1.00 86.06 83 GLU A CA 1
ATOM 660 C C . GLU A 1 83 ? 6.919 8.043 4.521 1.00 86.06 83 GLU A C 1
ATOM 662 O O . GLU A 1 83 ? 6.566 7.786 5.678 1.00 86.06 83 GLU A O 1
ATOM 667 N N . VAL A 1 84 ? 6.334 9.011 3.811 1.00 83.81 84 VAL A N 1
ATOM 668 C CA . VAL A 1 84 ? 5.264 9.876 4.325 1.00 83.81 84 VAL A CA 1
ATOM 669 C C . VAL A 1 84 ? 3.956 9.092 4.423 1.00 83.81 84 VAL A C 1
ATOM 671 O O . VAL A 1 84 ? 3.265 9.172 5.440 1.00 83.81 84 VAL A O 1
ATOM 674 N N . MET A 1 85 ? 3.647 8.289 3.402 1.00 85.56 85 MET A N 1
ATOM 675 C CA . MET A 1 85 ? 2.496 7.387 3.397 1.00 85.56 85 MET A CA 1
ATOM 676 C C . MET A 1 85 ? 2.620 6.334 4.504 1.00 85.56 85 MET A C 1
ATOM 678 O O . MET A 1 85 ? 1.692 6.185 5.299 1.00 85.56 85 MET A O 1
ATOM 682 N N . HIS A 1 86 ? 3.777 5.678 4.634 1.00 84.56 86 HIS A N 1
ATOM 683 C CA . HIS A 1 86 ? 4.020 4.657 5.652 1.00 84.56 86 HIS A CA 1
ATOM 684 C C . HIS A 1 86 ? 3.828 5.223 7.061 1.00 84.56 86 HIS A C 1
ATOM 686 O O . HIS A 1 86 ? 3.172 4.618 7.914 1.00 84.56 86 HIS A O 1
ATOM 692 N N . THR A 1 87 ? 4.357 6.424 7.308 1.00 86.00 87 THR A N 1
ATOM 693 C CA . THR A 1 87 ? 4.182 7.123 8.587 1.00 86.00 87 THR A CA 1
ATOM 694 C C . THR A 1 87 ? 2.709 7.425 8.866 1.00 86.00 87 THR A C 1
ATOM 696 O O . THR A 1 87 ? 2.252 7.265 9.997 1.00 86.00 87 THR A O 1
ATOM 699 N N . ALA A 1 88 ? 1.945 7.838 7.855 1.00 82.44 88 ALA A N 1
ATOM 700 C CA . ALA A 1 88 ? 0.524 8.126 8.014 1.00 82.44 88 ALA A CA 1
ATOM 701 C C . ALA A 1 88 ? -0.301 6.872 8.295 1.00 82.44 88 ALA A C 1
ATOM 703 O O . ALA A 1 88 ? -1.060 6.867 9.258 1.00 82.44 88 ALA A O 1
ATOM 704 N N . VAL A 1 89 ? -0.103 5.792 7.534 1.00 82.19 89 VAL A N 1
ATOM 705 C CA . VAL A 1 89 ? -0.770 4.503 7.785 1.00 82.19 89 VAL A CA 1
ATOM 706 C C . VAL A 1 89 ? -0.444 3.994 9.188 1.00 82.19 89 VAL A C 1
ATOM 708 O O . VAL A 1 89 ? -1.344 3.581 9.913 1.00 82.19 89 VAL A O 1
ATOM 711 N N . THR A 1 90 ? 0.816 4.111 9.619 1.00 85.88 90 THR A N 1
ATOM 712 C CA . THR A 1 90 ? 1.229 3.735 10.981 1.00 85.88 90 THR A CA 1
ATOM 713 C C . THR A 1 90 ? 0.500 4.566 12.038 1.00 85.88 90 THR A C 1
ATOM 715 O O . THR A 1 90 ? 0.008 4.014 13.015 1.00 85.88 90 THR A O 1
ATOM 718 N N . ARG A 1 91 ? 0.371 5.883 11.837 1.00 85.19 91 ARG A N 1
ATOM 719 C CA . ARG A 1 91 ? -0.365 6.767 12.756 1.00 85.19 91 ARG A CA 1
ATOM 720 C C . ARG A 1 91 ? -1.855 6.451 12.806 1.00 85.19 91 ARG A C 1
ATOM 722 O O . ARG A 1 91 ? -2.404 6.430 13.901 1.00 85.19 91 ARG A O 1
ATOM 729 N N . VAL A 1 92 ? -2.490 6.190 11.659 1.00 81.88 92 VAL A N 1
ATOM 7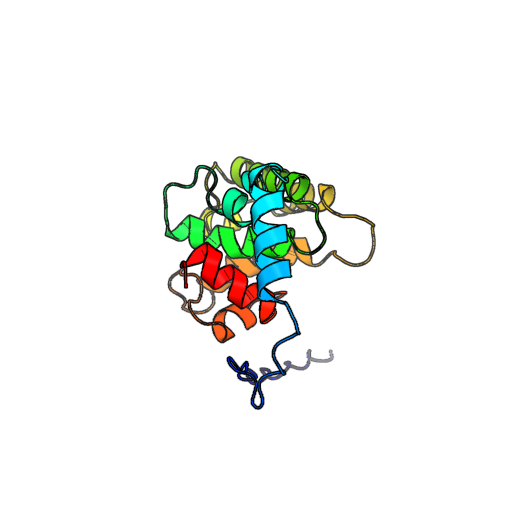30 C CA . VAL A 1 92 ? -3.893 5.747 11.620 1.00 81.88 92 VAL A CA 1
ATOM 731 C C . VAL A 1 92 ? -4.030 4.439 12.393 1.00 81.88 92 VAL A C 1
ATOM 733 O O . VAL A 1 92 ? -4.869 4.360 13.278 1.00 81.88 92 VAL A O 1
ATOM 736 N N . ARG A 1 93 ? -3.160 3.455 12.140 1.00 85.56 93 ARG A N 1
ATOM 737 C CA . ARG A 1 93 ? -3.152 2.171 12.854 1.00 85.56 93 ARG A CA 1
ATOM 738 C C . ARG A 1 93 ? -3.014 2.358 14.368 1.00 85.56 93 ARG A C 1
ATOM 740 O O . ARG A 1 93 ? -3.797 1.793 15.120 1.00 85.56 93 ARG A O 1
ATOM 747 N N . THR A 1 94 ? -2.075 3.183 14.832 1.00 85.94 94 THR A N 1
ATOM 748 C CA . THR A 1 94 ? -1.927 3.489 16.266 1.00 85.94 94 THR A CA 1
ATOM 749 C C . THR A 1 94 ? -3.168 4.179 16.834 1.00 85.94 94 THR A C 1
ATOM 751 O O . THR A 1 94 ? -3.594 3.851 17.936 1.00 85.94 94 THR A O 1
ATOM 754 N N . ALA A 1 95 ? -3.778 5.097 16.083 1.00 83.00 95 ALA A N 1
ATOM 755 C CA . ALA A 1 95 ? -4.964 5.826 16.521 1.00 83.00 95 ALA A CA 1
ATOM 756 C C . ALA A 1 95 ? -6.219 4.947 16.656 1.00 83.00 95 ALA A C 1
ATOM 758 O O . ALA A 1 95 ? -7.093 5.271 17.455 1.00 83.00 95 ALA A O 1
ATOM 759 N N . VAL A 1 96 ? -6.308 3.846 15.902 1.00 81.06 96 VAL A N 1
ATOM 760 C CA . VAL A 1 96 ? -7.459 2.927 15.928 1.00 81.06 96 VAL A CA 1
ATOM 761 C C . VAL A 1 96 ? -7.237 1.668 16.782 1.00 81.06 96 VAL A C 1
ATOM 763 O O . VAL A 1 96 ? -8.062 0.763 16.752 1.00 81.06 96 VAL A O 1
ATOM 766 N N . GLY A 1 97 ? -6.157 1.607 17.572 1.00 82.06 97 GLY A N 1
ATOM 767 C CA . GLY A 1 97 ? -5.898 0.486 18.489 1.00 82.06 97 GLY A CA 1
ATOM 768 C C . GLY A 1 97 ? -4.912 -0.565 17.971 1.00 82.06 97 GLY A C 1
ATOM 769 O O . GLY A 1 97 ? -5.077 -1.748 18.237 1.00 82.06 97 GLY A O 1
ATOM 770 N N . GLU A 1 98 ? -3.885 -0.136 17.233 1.00 81.44 98 GLU A N 1
ATOM 771 C CA . GLU A 1 98 ? -2.761 -0.944 16.718 1.00 81.44 98 GLU A CA 1
ATOM 772 C C . GLU A 1 98 ? -3.081 -1.946 15.602 1.00 81.44 98 GLU A C 1
ATOM 774 O O . GLU A 1 98 ? -2.150 -2.420 14.950 1.00 81.44 98 GLU A O 1
ATOM 779 N N . SER A 1 99 ? -4.354 -2.191 15.297 1.00 82.19 99 SER A N 1
ATOM 780 C CA . SER A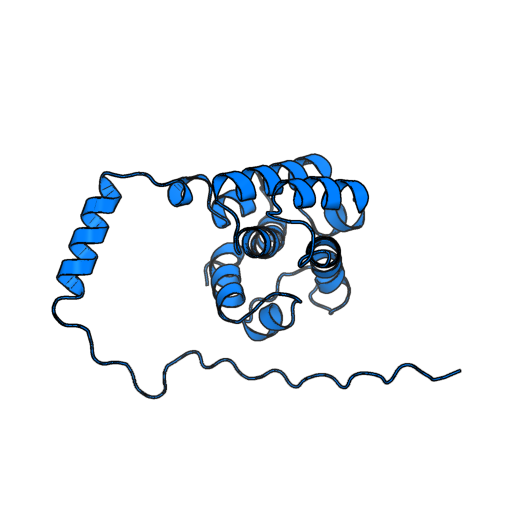 1 99 ? -4.778 -3.004 14.155 1.00 82.19 99 SER A CA 1
ATOM 781 C C . SER A 1 99 ? -5.732 -2.220 13.263 1.00 82.19 99 SER A C 1
ATOM 783 O O . SER A 1 99 ? -6.687 -1.604 13.731 1.00 82.19 99 SER A O 1
ATOM 785 N N . LEU A 1 100 ? -5.450 -2.215 11.959 1.00 80.81 100 LEU A N 1
ATOM 786 C CA . LEU A 1 100 ? -6.281 -1.511 10.985 1.00 80.81 100 LEU A CA 1
ATOM 787 C C . LEU A 1 100 ? -7.349 -2.480 10.473 1.00 80.81 100 LEU A C 1
ATOM 789 O O . LEU A 1 100 ? -7.191 -3.051 9.398 1.00 80.81 100 LEU A O 1
ATOM 793 N N . SER A 1 101 ? -8.401 -2.679 11.266 1.00 80.19 101 SER A N 1
ATOM 794 C CA . SER A 1 101 ? -9.563 -3.498 10.909 1.00 80.19 101 SER A CA 1
ATOM 795 C C . SER A 1 101 ? -10.759 -2.637 10.501 1.00 80.19 101 SER A C 1
ATOM 797 O O . SER A 1 101 ? -10.812 -1.432 10.769 1.00 80.19 101 SER A O 1
ATOM 799 N N . GLU A 1 102 ? -11.740 -3.261 9.853 1.00 76.62 102 GLU A N 1
ATOM 800 C CA . GLU A 1 102 ? -12.994 -2.609 9.473 1.00 76.62 102 GLU A CA 1
ATOM 801 C C . GLU A 1 102 ? -13.710 -2.000 10.690 1.00 76.62 102 GLU A C 1
ATOM 803 O O . GLU A 1 102 ? -14.013 -0.803 10.701 1.00 76.62 102 GLU A O 1
ATOM 808 N N . ASP A 1 103 ? -13.878 -2.790 11.753 1.00 78.88 103 ASP A N 1
ATOM 809 C CA . ASP A 1 103 ? -14.511 -2.360 13.002 1.00 78.88 103 ASP A CA 1
ATOM 810 C C . ASP A 1 103 ? -13.756 -1.207 13.668 1.00 78.88 103 ASP A C 1
ATOM 812 O O . ASP A 1 103 ? -14.367 -0.235 14.120 1.00 78.88 103 ASP A O 1
ATOM 816 N N . ALA A 1 104 ? -12.422 -1.278 13.685 1.00 81.75 104 ALA A N 1
ATOM 817 C CA . ALA A 1 104 ? -11.579 -0.249 14.280 1.00 81.75 104 ALA A CA 1
ATOM 818 C C . ALA A 1 104 ? -11.731 1.095 13.548 1.00 81.75 104 ALA A C 1
ATOM 820 O O . ALA A 1 104 ? -11.856 2.145 14.180 1.00 81.75 104 ALA A O 1
ATOM 821 N N . VAL A 1 105 ? -11.790 1.077 12.211 1.00 78.62 105 VAL A N 1
ATOM 822 C CA . VAL A 1 105 ? -11.977 2.294 11.405 1.00 78.62 105 VAL A CA 1
ATOM 823 C C . VAL A 1 105 ? -13.402 2.850 11.518 1.00 78.62 105 VAL A C 1
ATOM 825 O O . VAL A 1 105 ? -13.583 4.070 11.490 1.00 78.62 105 VAL A O 1
ATOM 828 N N . ILE A 1 106 ? -14.417 1.993 11.667 1.00 78.31 106 ILE A N 1
ATOM 829 C CA . ILE A 1 106 ? -15.808 2.421 11.884 1.00 78.31 106 ILE A CA 1
ATOM 830 C C . ILE A 1 106 ? -15.978 3.063 13.266 1.00 78.31 106 ILE A C 1
ATOM 832 O O . ILE A 1 106 ? -16.648 4.094 13.373 1.00 78.31 106 ILE A O 1
ATOM 836 N N . ALA A 1 107 ? -15.361 2.487 14.300 1.00 80.19 107 ALA A N 1
ATOM 837 C CA . ALA A 1 107 ? -15.403 3.001 15.668 1.00 80.19 107 ALA A CA 1
ATOM 838 C C . ALA A 1 107 ? -14.602 4.303 15.846 1.00 80.19 107 ALA A C 1
ATOM 840 O O . ALA A 1 107 ? -14.908 5.103 16.731 1.00 80.19 107 ALA A O 1
A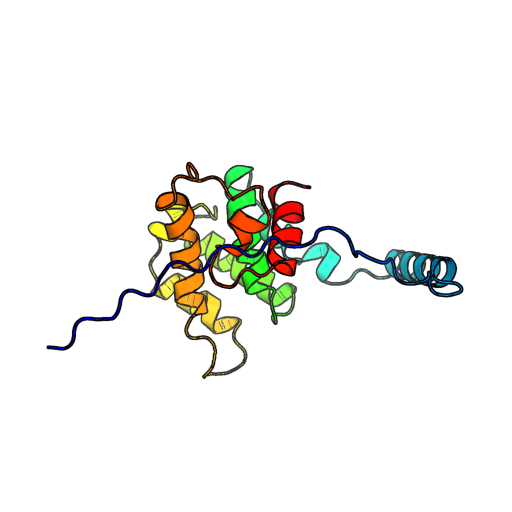TOM 841 N N . ALA A 1 108 ? -13.589 4.535 15.009 1.00 78.81 108 ALA A N 1
ATOM 842 C CA . ALA A 1 108 ? -12.724 5.700 15.103 1.00 78.81 108 ALA A CA 1
ATOM 843 C C . ALA A 1 108 ? -13.429 7.024 14.757 1.00 78.81 108 ALA A C 1
ATOM 845 O O . ALA A 1 108 ? -14.234 7.140 13.822 1.00 78.81 108 ALA A O 1
ATOM 846 N N . GLU A 1 109 ? -13.062 8.083 15.478 1.00 77.19 109 GLU A N 1
ATOM 847 C CA . GLU A 1 109 ? -13.555 9.431 15.216 1.00 77.19 109 GLU A CA 1
ATOM 848 C C . GLU A 1 109 ? -13.024 9.963 13.874 1.00 77.19 109 GLU A C 1
ATOM 850 O O . GLU A 1 109 ? -11.851 9.811 13.529 1.00 77.19 109 GLU A O 1
ATOM 855 N N . GLU A 1 110 ? -13.896 10.598 13.084 1.00 70.81 110 GLU A N 1
ATOM 856 C CA . GLU A 1 110 ? -13.531 11.100 11.749 1.00 70.81 110 GLU A CA 1
ATOM 857 C C . GLU A 1 110 ? -12.460 12.187 11.811 1.00 70.81 110 GLU A C 1
ATOM 859 O O . GLU A 1 110 ? -11.577 12.226 10.956 1.00 70.81 110 GLU A O 1
ATOM 864 N N . ALA A 1 111 ? -12.502 13.013 12.858 1.00 73.44 111 ALA A N 1
ATOM 865 C CA . ALA A 1 111 ? -11.527 14.066 13.091 1.00 73.44 111 ALA A CA 1
ATOM 866 C C . ALA A 1 111 ? -10.100 13.512 13.209 1.00 73.44 111 ALA A C 1
ATOM 868 O O . ALA A 1 111 ? -9.180 14.086 12.636 1.00 73.44 111 ALA A O 1
ATOM 869 N N . ILE A 1 112 ? -9.921 12.364 13.873 1.00 74.62 112 ILE A N 1
ATOM 870 C CA . ILE A 1 112 ? -8.605 11.744 14.078 1.00 74.62 112 ILE A CA 1
ATOM 871 C C . ILE A 1 112 ? -8.043 11.225 12.750 1.00 74.62 112 ILE A C 1
ATOM 873 O O . ILE A 1 112 ? -6.888 11.481 12.409 1.00 74.62 112 ILE A O 1
ATOM 877 N N . ILE A 1 113 ? -8.871 10.533 11.963 1.00 73.75 113 ILE A N 1
ATOM 878 C CA . ILE A 1 113 ? -8.473 10.028 10.642 1.00 73.75 113 ILE A CA 1
ATOM 879 C C . ILE A 1 113 ? -8.153 11.198 9.696 1.00 73.75 113 ILE A C 1
ATOM 881 O O . ILE A 1 113 ? -7.109 11.193 9.042 1.00 73.75 113 ILE A O 1
ATOM 885 N N . SER A 1 114 ? -9.007 12.225 9.664 1.00 72.50 114 SER A N 1
ATOM 886 C CA . SER A 1 114 ? -8.815 13.428 8.845 1.00 72.50 114 SER A CA 1
ATOM 887 C C . SER A 1 114 ? -7.554 14.195 9.250 1.00 72.50 114 SER A C 1
ATOM 889 O O . SER A 1 114 ? -6.787 14.606 8.383 1.00 72.50 114 SER A O 1
ATOM 891 N N . GLU A 1 115 ? -7.248 14.317 10.545 1.00 74.81 115 GLU A N 1
ATOM 892 C CA . GLU A 1 115 ? -6.026 14.985 11.000 1.00 74.81 115 GLU A CA 1
ATOM 893 C C . GLU A 1 115 ? -4.770 14.284 10.461 1.00 74.81 115 GLU A C 1
ATOM 895 O O . GLU A 1 115 ? -3.852 14.938 9.957 1.00 74.81 115 GLU A O 1
ATOM 900 N N . VAL A 1 116 ? -4.729 12.950 10.509 1.00 71.00 116 VAL A N 1
ATOM 901 C CA . VAL A 1 116 ? -3.583 12.179 10.012 1.00 71.00 116 VAL A CA 1
ATOM 902 C C . VAL A 1 116 ? -3.446 12.302 8.490 1.00 71.00 116 VAL A C 1
ATOM 904 O O . VAL A 1 116 ? -2.334 12.508 7.997 1.00 71.00 116 VAL A O 1
ATOM 907 N N . ILE A 1 117 ? -4.558 12.250 7.749 1.00 70.88 117 ILE A N 1
ATOM 908 C CA . ILE A 1 117 ? -4.575 12.403 6.283 1.00 70.88 117 ILE A CA 1
ATOM 909 C C . ILE A 1 117 ? -4.247 13.845 5.861 1.00 70.88 117 ILE A C 1
ATOM 911 O O . ILE A 1 117 ? -3.579 14.071 4.852 1.00 70.88 117 ILE A O 1
ATOM 915 N N . SER A 1 118 ? -4.654 14.849 6.635 1.00 69.38 118 SER A N 1
ATOM 916 C CA . SER A 1 118 ? -4.380 16.256 6.322 1.00 69.38 118 SER A CA 1
ATOM 917 C C . SER A 1 118 ? -2.875 16.547 6.256 1.00 69.38 118 SER A C 1
ATOM 919 O O . SER A 1 118 ? -2.431 17.343 5.431 1.00 69.38 118 SER A O 1
ATOM 921 N N . LYS A 1 119 ? -2.071 15.828 7.054 1.00 66.56 119 LYS A N 1
ATOM 922 C CA . LYS A 1 119 ? -0.611 15.994 7.151 1.00 66.56 119 LYS A CA 1
ATOM 923 C C . LYS A 1 119 ? 0.170 15.390 5.980 1.00 66.56 119 LYS A C 1
ATOM 925 O O . LYS A 1 119 ? 1.328 15.747 5.792 1.00 66.56 119 LYS A O 1
ATOM 930 N N . ILE A 1 120 ? -0.435 14.501 5.190 1.00 65.56 120 ILE A N 1
ATOM 931 C CA . ILE A 1 120 ? 0.180 13.943 3.969 1.00 65.56 120 ILE A CA 1
ATOM 932 C C . ILE A 1 120 ? -0.223 14.702 2.699 1.00 65.56 120 ILE A C 1
ATOM 934 O O . ILE A 1 120 ? 0.219 14.361 1.599 1.00 65.56 120 ILE A O 1
ATOM 938 N N . ARG A 1 121 ? -1.073 15.725 2.841 1.00 61.75 121 ARG A N 1
ATOM 939 C CA . ARG A 1 121 ? -1.687 16.449 1.732 1.00 61.75 121 ARG A CA 1
ATOM 940 C C . ARG A 1 121 ? -0.794 17.597 1.264 1.00 61.75 121 ARG A C 1
ATOM 942 O O . ARG A 1 121 ? -0.483 18.508 2.024 1.00 61.75 121 ARG A O 1
ATOM 949 N N . PHE A 1 122 ? -0.451 17.608 -0.021 1.00 50.16 122 PHE A N 1
ATOM 950 C CA . PHE A 1 122 ? 0.114 18.789 -0.671 1.00 50.16 122 PHE A CA 1
ATOM 951 C C . PHE A 1 122 ? -1.025 19.656 -1.229 1.00 50.16 122 PHE A C 1
ATOM 953 O O . PHE A 1 122 ? -1.572 19.368 -2.292 1.00 50.16 122 PHE A O 1
ATOM 960 N N . GLY A 1 123 ? -1.374 20.722 -0.505 1.00 45.41 123 GLY A N 1
ATOM 961 C CA . GLY A 1 123 ? -2.222 21.810 -0.998 1.00 45.41 123 GLY A CA 1
ATOM 962 C C . GLY A 1 123 ? -3.704 21.733 -0.616 1.00 45.41 123 GLY A C 1
ATOM 963 O O . GLY A 1 123 ? -4.367 20.695 -0.698 1.00 45.41 123 GLY A O 1
ATOM 964 N N . ASP A 1 124 ? -4.236 22.889 -0.228 1.00 42.41 124 ASP A N 1
ATOM 965 C CA . ASP A 1 124 ? -5.635 23.107 0.118 1.00 42.41 124 ASP A CA 1
ATOM 966 C C . ASP A 1 124 ? -6.454 23.359 -1.148 1.00 42.41 124 ASP A C 1
ATOM 968 O O . ASP A 1 124 ? -6.388 24.436 -1.732 1.00 42.41 124 ASP A O 1
ATOM 972 N N . GLY A 1 125 ? -7.228 22.372 -1.615 1.00 45.09 125 GLY A N 1
ATOM 973 C CA . GLY A 1 125 ? -8.275 22.692 -2.597 1.00 45.09 125 GLY A CA 1
ATOM 974 C C . GLY A 1 125 ? -8.795 21.601 -3.526 1.00 45.09 125 GLY A C 1
ATOM 975 O O . GLY A 1 125 ? -9.771 21.858 -4.221 1.00 45.09 125 GLY A O 1
ATOM 976 N N . LYS A 1 126 ? -8.220 20.391 -3.577 1.00 42.09 126 LYS A N 1
ATOM 977 C CA . LYS A 1 126 ? -8.718 19.347 -4.508 1.00 42.09 126 LYS A CA 1
ATOM 978 C C . LYS A 1 126 ? -9.098 17.998 -3.894 1.00 42.09 126 LYS A C 1
ATOM 980 O O . LYS A 1 126 ? -9.620 17.154 -4.613 1.00 42.09 126 LYS A O 1
ATOM 985 N N . TYR A 1 127 ? -8.917 17.803 -2.586 1.00 46.12 127 TYR A N 1
ATOM 986 C CA . TYR A 1 127 ? -8.962 16.462 -1.983 1.00 46.12 127 TYR A CA 1
ATOM 987 C C . TYR A 1 127 ? -9.686 16.374 -0.631 1.00 46.12 127 TYR A C 1
ATOM 989 O O . TYR A 1 127 ? -9.360 15.510 0.172 1.00 46.12 127 TYR A O 1
ATOM 997 N N . GLY A 1 128 ? -10.724 17.182 -0.387 1.00 44.59 128 GLY A N 1
ATOM 998 C CA . GLY A 1 128 ? -11.644 16.973 0.755 1.00 44.59 128 GLY A CA 1
ATOM 999 C C . GLY A 1 128 ? -12.425 15.647 0.707 1.00 44.59 128 GLY A C 1
ATOM 1000 O O . GLY A 1 128 ? -13.328 15.429 1.502 1.00 44.59 128 GLY A O 1
ATOM 1001 N N . ALA A 1 129 ? -12.112 14.775 -0.254 1.00 48.19 129 ALA A N 1
ATOM 1002 C CA . ALA A 1 129 ? -12.785 13.514 -0.484 1.00 48.19 129 ALA A CA 1
ATOM 1003 C C . ALA A 1 129 ? -12.026 12.304 0.093 1.00 48.19 129 ALA A C 1
ATOM 1005 O O . ALA A 1 129 ? -12.670 11.293 0.338 1.00 48.19 129 ALA A O 1
ATOM 1006 N N . CYS A 1 130 ? -10.711 12.393 0.362 1.00 49.00 130 CYS A N 1
ATOM 1007 C CA . CYS A 1 130 ? -9.928 11.272 0.913 1.00 49.00 130 CYS A CA 1
ATOM 1008 C C . CYS A 1 130 ? -10.371 10.859 2.322 1.00 49.00 130 CYS A C 1
ATOM 1010 O O . CYS A 1 130 ? -10.438 9.667 2.613 1.00 49.00 130 CYS A O 1
ATOM 1012 N N . ASP A 1 131 ? -10.756 11.831 3.146 1.00 51.44 131 ASP A N 1
ATOM 1013 C CA . ASP A 1 131 ? -11.257 11.618 4.509 1.00 51.44 131 ASP A CA 1
ATOM 1014 C C . ASP A 1 131 ? -12.571 10.821 4.479 1.00 51.44 131 ASP A C 1
ATOM 1016 O O . ASP A 1 131 ? -12.717 9.789 5.136 1.00 51.44 131 ASP A O 1
ATOM 1020 N N . GLY A 1 132 ? -13.477 11.224 3.581 1.00 55.50 132 GLY A N 1
ATOM 1021 C CA . GLY A 1 132 ? -14.684 10.468 3.273 1.00 55.50 132 GLY A CA 1
ATOM 1022 C C . GLY A 1 132 ? -14.388 9.121 2.613 1.00 55.50 132 GLY A C 1
ATOM 1023 O O . GLY A 1 132 ? -15.166 8.190 2.786 1.00 55.50 132 GLY A O 1
ATOM 1024 N N . TYR A 1 133 ? -13.276 8.973 1.885 1.00 60.91 133 TYR A N 1
ATOM 1025 C CA . TYR A 1 133 ? -12.925 7.723 1.210 1.00 60.91 133 TYR A CA 1
ATOM 1026 C C . TYR A 1 133 ? -12.435 6.647 2.161 1.00 60.91 133 TYR A C 1
ATOM 1028 O O . TYR A 1 133 ? -12.835 5.513 1.949 1.00 60.91 133 TYR A O 1
ATOM 1036 N N . ILE A 1 134 ? -11.646 6.945 3.200 1.00 64.69 134 ILE A N 1
ATOM 1037 C CA . ILE A 1 134 ? -11.233 5.895 4.148 1.00 64.69 134 ILE A CA 1
ATOM 1038 C C . ILE A 1 134 ? -12.452 5.360 4.897 1.00 64.69 134 ILE A C 1
ATOM 1040 O O . ILE A 1 134 ? -12.664 4.151 4.921 1.00 64.69 134 ILE A O 1
ATOM 1044 N N . LYS A 1 135 ? -13.315 6.240 5.424 1.00 63.88 135 LYS A N 1
ATOM 1045 C CA . LYS A 1 135 ? -14.551 5.793 6.084 1.00 63.88 135 LYS A CA 1
ATOM 1046 C C . LYS A 1 135 ? -15.532 5.137 5.117 1.00 63.88 135 LYS A C 1
ATOM 1048 O O . LYS A 1 135 ? -16.124 4.130 5.473 1.00 63.88 135 LYS A O 1
ATOM 1053 N N . GLN A 1 136 ? -15.694 5.624 3.885 1.00 63.03 136 GLN A N 1
ATOM 1054 C CA . GLN A 1 136 ? -16.541 4.943 2.893 1.00 63.03 136 GLN A CA 1
ATOM 1055 C C . GLN A 1 136 ? -15.945 3.619 2.409 1.00 63.03 136 GLN A C 1
ATOM 1057 O O . GLN A 1 136 ? -16.706 2.708 2.093 1.00 63.03 136 GLN A O 1
ATOM 1062 N N . ALA A 1 137 ? -14.620 3.503 2.329 1.00 61.06 137 ALA A N 1
ATOM 1063 C CA . ALA A 1 137 ? -13.929 2.260 2.013 1.00 61.06 137 ALA A CA 1
ATOM 1064 C C . ALA A 1 137 ? -14.052 1.265 3.167 1.00 61.06 137 ALA A C 1
ATOM 1066 O O . ALA A 1 137 ? -14.241 0.093 2.891 1.00 61.06 137 ALA A O 1
ATOM 1067 N N . ALA A 1 138 ? -14.044 1.730 4.419 1.00 59.38 138 ALA A N 1
ATOM 1068 C CA . ALA A 1 138 ? -14.319 0.912 5.597 1.00 59.38 138 ALA A CA 1
ATOM 1069 C C . ALA A 1 138 ? -15.800 0.538 5.738 1.00 59.38 138 ALA A C 1
ATOM 1071 O O . ALA A 1 138 ? -16.126 -0.546 6.174 1.00 59.38 138 ALA A O 1
ATOM 1072 N N . GLN A 1 139 ? -16.732 1.404 5.343 1.00 57.12 139 GLN A N 1
ATOM 1073 C CA . GLN A 1 139 ? -18.171 1.139 5.474 1.00 57.12 139 GLN A CA 1
ATOM 1074 C C . GLN A 1 139 ? -18.754 0.301 4.325 1.00 57.12 139 GLN A C 1
ATOM 1076 O O . GLN A 1 139 ? -19.920 -0.096 4.383 1.00 57.12 139 GLN A O 1
ATOM 1081 N N . ARG A 1 140 ? -18.015 0.102 3.227 1.00 54.22 140 ARG A N 1
ATOM 1082 C CA . ARG A 1 140 ? -18.526 -0.591 2.032 1.00 54.22 140 ARG A CA 1
ATOM 1083 C C . ARG A 1 140 ? -18.424 -2.119 2.060 1.00 54.22 140 ARG A C 1
ATOM 1085 O O . ARG A 1 140 ? -19.371 -2.706 1.539 1.00 54.22 140 ARG A O 1
ATOM 1092 N N . PRO A 1 141 ? -17.383 -2.767 2.611 1.00 50.12 141 PRO A N 1
ATOM 1093 C CA . PRO A 1 141 ? -17.377 -4.214 2.798 1.00 50.12 141 PRO A CA 1
ATOM 1094 C C . PRO A 1 141 ? -18.540 -4.649 3.706 1.00 50.12 141 PRO A C 1
ATOM 1096 O O . PRO A 1 141 ? -19.302 -5.520 3.282 1.00 50.12 141 PRO A O 1
ATOM 1099 N N . VAL A 1 142 ? -18.822 -3.915 4.800 1.00 44.69 142 VAL A N 1
ATOM 1100 C CA . VAL A 1 142 ? -20.046 -4.074 5.625 1.00 44.69 142 VAL A CA 1
ATOM 1101 C C . VAL A 1 142 ? -21.338 -3.953 4.802 1.00 44.69 142 VAL A C 1
ATOM 1103 O O . VAL A 1 142 ? -22.278 -4.721 4.989 1.00 44.69 142 VAL A O 1
ATOM 1106 N N . ARG A 1 143 ? -21.442 -2.964 3.899 1.00 44.06 143 ARG A N 1
ATOM 1107 C CA . ARG A 1 143 ? -22.703 -2.656 3.186 1.00 44.06 143 ARG A CA 1
ATOM 1108 C C . ARG A 1 143 ? -22.979 -3.502 1.941 1.00 44.06 143 ARG A C 1
ATOM 1110 O O . ARG A 1 143 ? -24.126 -3.535 1.505 1.00 44.06 143 ARG A O 1
ATOM 1117 N N . ASN A 1 144 ? -21.970 -4.130 1.341 1.00 47.06 144 ASN A N 1
ATOM 1118 C CA . ASN A 1 144 ? -22.080 -4.754 0.015 1.00 47.06 144 ASN A CA 1
ATOM 1119 C C . ASN A 1 144 ? -22.073 -6.298 0.025 1.00 47.06 144 ASN A C 1
ATOM 1121 O O . ASN A 1 144 ? -21.787 -6.892 -1.011 1.00 47.06 144 ASN A O 1
ATOM 1125 N N . ASN A 1 145 ? -22.420 -6.958 1.137 1.00 48.50 145 ASN A N 1
ATOM 1126 C CA . ASN A 1 145 ? -22.441 -8.429 1.253 1.00 48.50 145 ASN A CA 1
ATOM 1127 C C . ASN A 1 145 ? -21.084 -9.110 0.966 1.00 48.50 145 ASN A C 1
ATOM 1129 O O . ASN A 1 145 ? -21.060 -10.252 0.511 1.00 48.50 145 ASN A O 1
ATOM 1133 N N . PHE A 1 146 ? -19.953 -8.444 1.219 1.00 52.97 146 PHE A N 1
ATOM 1134 C CA . PHE A 1 146 ? -18.638 -9.079 1.052 1.00 52.97 146 PHE A CA 1
ATOM 1135 C C . PHE A 1 146 ? -18.163 -9.845 2.296 1.00 52.97 146 PHE A C 1
ATOM 1137 O O . PHE A 1 146 ? -17.025 -10.287 2.311 1.00 52.97 146 PHE A O 1
ATOM 1144 N N . ASP A 1 147 ? -19.020 -10.038 3.306 1.00 53.19 147 ASP A N 1
ATOM 1145 C CA . ASP A 1 147 ? -18.703 -10.772 4.548 1.00 53.19 147 ASP A CA 1
ATOM 1146 C C . ASP A 1 147 ? -17.408 -10.262 5.215 1.00 53.19 147 ASP A C 1
ATOM 1148 O O . ASP A 1 147 ? -16.547 -11.033 5.627 1.00 53.19 147 ASP A O 1
ATOM 1152 N N . SER A 1 148 ? -17.237 -8.931 5.222 1.00 54.00 148 SER A N 1
ATOM 1153 C CA . SER A 1 148 ? -16.019 -8.235 5.675 1.00 54.00 148 SER A CA 1
ATOM 1154 C C . SER A 1 148 ? -14.729 -8.594 4.917 1.00 54.00 148 SER A C 1
ATOM 1156 O O . SER A 1 148 ? -13.639 -8.185 5.315 1.00 54.00 148 SER A O 1
ATOM 1158 N N . ASP A 1 149 ? -14.835 -9.283 3.777 1.00 62.06 149 ASP A N 1
ATOM 1159 C CA . ASP A 1 149 ? -13.705 -9.667 2.939 1.00 62.06 149 ASP A CA 1
ATOM 1160 C C . ASP A 1 149 ? -13.427 -8.638 1.827 1.00 62.06 149 ASP A C 1
ATOM 1162 O O . ASP A 1 149 ? -14.321 -8.018 1.238 1.00 62.06 149 ASP A O 1
ATOM 1166 N N . VAL A 1 150 ? -12.151 -8.445 1.499 1.00 67.62 150 VAL A N 1
ATOM 1167 C CA . VAL A 1 150 ? -11.750 -7.552 0.406 1.00 67.62 150 VAL A CA 1
ATOM 1168 C C . VAL A 1 150 ? -11.994 -8.253 -0.933 1.00 67.62 150 VAL A C 1
ATOM 1170 O O . VAL A 1 150 ? -11.512 -9.369 -1.129 1.00 67.62 150 VAL A O 1
ATOM 1173 N N . PRO A 1 151 ? -12.684 -7.627 -1.910 1.00 73.81 151 PRO A N 1
ATOM 1174 C CA . PRO A 1 151 ? -13.001 -8.297 -3.165 1.00 73.81 151 PRO A CA 1
ATOM 1175 C C . PRO A 1 151 ? -11.755 -8.853 -3.872 1.00 73.81 151 PRO A C 1
ATOM 1177 O O . PRO A 1 151 ? -10.802 -8.126 -4.147 1.00 73.81 151 PRO A O 1
ATOM 1180 N N . LYS A 1 152 ? -11.794 -10.140 -4.234 1.00 78.06 152 LYS A N 1
ATOM 1181 C CA . LYS A 1 152 ? -10.721 -10.853 -4.966 1.00 78.06 152 LYS A CA 1
ATOM 1182 C C . LYS A 1 152 ? -10.799 -10.677 -6.483 1.00 78.06 152 LYS A C 1
ATOM 1184 O O . LYS A 1 152 ? -10.152 -11.392 -7.240 1.00 78.06 152 LYS A O 1
ATOM 1189 N N . THR A 1 153 ? -11.626 -9.745 -6.948 1.00 78.75 153 THR A N 1
ATOM 1190 C CA . THR A 1 153 ? -11.837 -9.477 -8.371 1.00 78.75 153 THR A CA 1
ATOM 1191 C C . THR A 1 153 ? -11.531 -8.024 -8.687 1.00 78.75 153 THR A C 1
ATOM 1193 O O . THR A 1 153 ? -11.831 -7.116 -7.908 1.00 78.75 153 THR A O 1
ATOM 1196 N N . VAL A 1 154 ? -10.963 -7.795 -9.872 1.00 79.12 154 VAL A N 1
ATOM 1197 C CA . VAL A 1 154 ? -10.639 -6.445 -10.347 1.00 79.12 154 VAL A CA 1
ATOM 1198 C C . VAL A 1 154 ? -11.905 -5.584 -10.420 1.00 79.12 154 VAL A C 1
ATOM 1200 O O . VAL A 1 154 ? -11.871 -4.423 -10.024 1.00 79.12 154 VAL A O 1
ATOM 1203 N N . ASP A 1 155 ? -13.034 -6.151 -10.855 1.00 77.56 155 ASP A N 1
ATOM 1204 C CA . ASP A 1 155 ? -14.320 -5.446 -10.943 1.00 77.56 155 ASP A CA 1
ATOM 1205 C C . ASP A 1 155 ? -14.896 -5.089 -9.563 1.00 77.56 155 ASP A C 1
ATOM 1207 O O . ASP A 1 155 ? -15.425 -3.987 -9.372 1.00 77.56 155 ASP A O 1
ATOM 1211 N N . GLY A 1 156 ? -14.755 -5.986 -8.580 1.00 76.62 156 GLY A N 1
ATOM 1212 C CA . GLY A 1 156 ? -15.159 -5.734 -7.197 1.00 76.62 156 GLY A CA 1
ATOM 1213 C C . GLY A 1 156 ? -14.349 -4.599 -6.573 1.00 76.62 156 GLY A C 1
ATOM 1214 O O . GLY A 1 156 ? -14.917 -3.660 -6.017 1.00 76.62 156 GLY A O 1
ATOM 1215 N N . LEU A 1 157 ? -13.029 -4.614 -6.766 1.00 75.56 157 LEU A N 1
ATOM 1216 C CA . LEU A 1 157 ? -12.145 -3.542 -6.309 1.00 75.56 157 LEU A CA 1
ATOM 1217 C C . LEU A 1 157 ? -12.381 -2.230 -7.066 1.00 75.56 157 LEU A C 1
ATOM 1219 O O . LEU A 1 157 ? -12.443 -1.181 -6.441 1.00 75.56 157 LEU A O 1
ATOM 1223 N N . CYS A 1 158 ? -12.595 -2.250 -8.384 1.00 75.25 158 CYS A N 1
ATOM 1224 C CA . CYS A 1 158 ? -12.901 -1.041 -9.166 1.00 75.25 158 CYS A CA 1
ATOM 1225 C C . CYS A 1 158 ? -14.279 -0.440 -8.858 1.00 75.25 158 CYS A C 1
ATOM 1227 O O . CYS A 1 158 ? -14.560 0.699 -9.238 1.00 75.25 158 CYS A O 1
ATOM 1229 N N . SER A 1 159 ? -15.147 -1.184 -8.172 1.00 73.75 159 SER A N 1
ATOM 1230 C CA . SER A 1 159 ? -16.395 -0.642 -7.640 1.00 73.75 159 SER A CA 1
ATOM 1231 C C . SER A 1 159 ? -16.152 0.261 -6.424 1.00 73.75 159 SER A C 1
ATOM 1233 O O . SER A 1 159 ? -17.019 1.077 -6.087 1.00 73.75 159 SER A O 1
ATOM 1235 N N . LEU A 1 160 ? -14.981 0.164 -5.780 1.00 70.31 160 LEU A N 1
ATOM 1236 C CA . LEU A 1 160 ? -14.566 1.038 -4.688 1.00 70.31 160 LEU A CA 1
ATOM 1237 C C . LEU A 1 160 ? -14.245 2.443 -5.208 1.00 70.31 160 LEU A C 1
ATOM 1239 O O . LEU A 1 160 ? -13.696 2.652 -6.291 1.00 70.31 160 LEU A O 1
ATOM 1243 N N . LEU A 1 161 ? -14.627 3.443 -4.422 1.00 65.31 161 LEU A N 1
ATOM 1244 C CA . LEU A 1 161 ? -14.467 4.834 -4.806 1.00 65.31 161 LEU A CA 1
ATOM 1245 C C . LEU A 1 161 ? -12.982 5.212 -4.777 1.00 65.31 161 LEU A C 1
ATOM 1247 O O . LEU A 1 161 ? -12.312 5.003 -3.777 1.00 65.31 161 LEU A O 1
ATOM 1251 N N . GLY A 1 162 ? -12.469 5.743 -5.887 1.00 66.00 162 GLY A N 1
ATOM 1252 C CA . GLY A 1 162 ? -11.045 6.072 -6.029 1.00 66.00 162 GLY A CA 1
ATOM 1253 C C . GLY A 1 162 ? -10.175 4.920 -6.547 1.00 66.00 162 GLY A C 1
ATOM 1254 O O . GLY A 1 162 ? -9.070 5.179 -7.020 1.00 66.00 162 GLY A O 1
ATOM 1255 N N . VAL A 1 163 ? -10.683 3.683 -6.583 1.00 70.94 163 VAL A N 1
ATOM 1256 C CA . VAL A 1 163 ? -9.951 2.531 -7.123 1.00 70.94 163 VAL A CA 1
ATOM 1257 C C . VAL A 1 163 ? -10.194 2.414 -8.628 1.00 70.94 163 VAL A C 1
ATOM 1259 O O . VAL A 1 163 ? -11.318 2.315 -9.115 1.00 70.94 163 VAL A O 1
ATOM 1262 N N . ARG A 1 164 ? -9.103 2.460 -9.390 1.00 76.19 164 ARG A N 1
ATOM 1263 C CA . ARG A 1 164 ? -9.071 2.243 -10.845 1.00 76.19 164 ARG A CA 1
ATOM 1264 C C . ARG A 1 164 ? -8.378 0.913 -11.156 1.00 76.19 164 ARG A C 1
ATOM 1266 O O . ARG A 1 164 ? -7.681 0.417 -10.276 1.00 76.19 164 ARG A O 1
ATOM 1273 N N . PRO A 1 165 ? -8.457 0.387 -12.395 1.00 81.25 165 PRO A N 1
ATOM 1274 C CA . PRO A 1 165 ? -7.886 -0.918 -12.742 1.00 81.25 165 PRO A CA 1
ATOM 1275 C C . PRO A 1 165 ? -6.449 -1.128 -12.249 1.00 81.25 165 PRO A C 1
ATOM 1277 O O . PRO A 1 165 ? -6.165 -2.130 -11.610 1.00 81.25 165 PRO A O 1
ATOM 1280 N N . LYS A 1 166 ? -5.567 -0.133 -12.425 1.00 81.88 166 LYS A N 1
ATOM 1281 C CA . LYS A 1 166 ? -4.188 -0.172 -11.907 1.00 81.88 166 LYS A CA 1
ATOM 1282 C C . LYS A 1 166 ? -4.121 -0.418 -10.393 1.00 81.88 166 LYS A C 1
ATOM 1284 O O . LYS A 1 166 ? -3.330 -1.237 -9.944 1.00 81.88 166 LYS A O 1
ATOM 1289 N N . LEU A 1 167 ? -4.927 0.309 -9.618 1.00 77.50 167 LEU A N 1
ATOM 1290 C CA . LEU A 1 167 ? -4.973 0.163 -8.162 1.00 77.50 167 LEU A CA 1
ATOM 1291 C C . LEU A 1 167 ? -5.611 -1.172 -7.765 1.00 77.50 167 LEU A C 1
ATOM 1293 O O . LEU A 1 167 ? -5.158 -1.797 -6.821 1.00 77.50 167 LEU A O 1
ATOM 1297 N N . ALA A 1 168 ? -6.618 -1.637 -8.506 1.00 81.25 168 ALA A N 1
ATOM 1298 C CA . ALA A 1 168 ? -7.230 -2.937 -8.260 1.00 81.25 168 ALA A CA 1
ATOM 1299 C C . ALA A 1 168 ? -6.224 -4.085 -8.446 1.00 81.25 168 ALA A C 1
ATOM 1301 O O . ALA A 1 168 ? -6.127 -4.934 -7.571 1.00 81.25 168 ALA A O 1
ATOM 1302 N N . PHE A 1 169 ? -5.421 -4.081 -9.515 1.00 84.56 169 PHE A N 1
ATOM 1303 C CA . PHE A 1 169 ? -4.375 -5.095 -9.707 1.00 84.56 169 PHE A CA 1
ATOM 1304 C C . PHE A 1 169 ? -3.320 -5.071 -8.596 1.00 84.56 169 PHE A C 1
ATOM 1306 O O . PHE A 1 169 ? -2.969 -6.117 -8.063 1.00 84.56 169 PHE A O 1
ATOM 1313 N N . LEU A 1 170 ? -2.855 -3.884 -8.198 1.00 83.88 170 LEU A N 1
ATOM 1314 C CA . LEU A 1 170 ? -1.901 -3.763 -7.092 1.00 83.88 170 LEU A CA 1
ATOM 1315 C C . LEU A 1 170 ? -2.509 -4.221 -5.760 1.00 83.88 170 LEU A C 1
ATOM 1317 O O . LEU A 1 170 ? -1.835 -4.887 -4.987 1.00 83.88 170 LEU A O 1
ATOM 1321 N N . ALA A 1 171 ? -3.781 -3.918 -5.498 1.00 82.19 171 ALA A N 1
ATOM 1322 C CA . ALA A 1 171 ? -4.465 -4.381 -4.296 1.00 82.19 171 ALA A CA 1
ATOM 1323 C C . ALA A 1 171 ? -4.642 -5.907 -4.283 1.00 82.19 171 ALA A C 1
ATOM 1325 O O . ALA A 1 171 ? -4.472 -6.504 -3.229 1.00 82.19 171 ALA A O 1
ATOM 1326 N N . LEU A 1 172 ? -4.917 -6.549 -5.427 1.00 83.88 172 LEU A N 1
ATOM 1327 C CA . LEU A 1 172 ? -4.942 -8.016 -5.521 1.00 83.88 172 LEU A CA 1
ATOM 1328 C C . LEU A 1 172 ? -3.580 -8.628 -5.189 1.00 83.88 172 LEU A C 1
ATOM 1330 O O . LEU A 1 172 ? -3.519 -9.586 -4.424 1.00 83.88 172 LEU A O 1
ATOM 1334 N N . TRP A 1 173 ? -2.499 -8.033 -5.689 1.00 83.44 173 TRP A N 1
ATOM 1335 C CA . TRP A 1 173 ? -1.151 -8.492 -5.377 1.00 83.44 173 TRP A CA 1
ATOM 1336 C C . TRP A 1 173 ? -0.810 -8.308 -3.887 1.00 83.44 173 TRP A C 1
ATOM 1338 O O . TRP A 1 173 ? -0.388 -9.254 -3.230 1.00 83.44 173 TRP A O 1
ATOM 1348 N N . VAL A 1 174 ? -1.059 -7.127 -3.310 1.00 80.69 174 VAL A N 1
ATOM 1349 C CA . VAL A 1 174 ? -0.711 -6.842 -1.902 1.00 80.69 174 VAL A CA 1
ATOM 1350 C C . VAL A 1 174 ? -1.608 -7.586 -0.902 1.00 80.69 174 VAL A C 1
ATOM 1352 O O . VAL A 1 174 ? -1.124 -8.045 0.133 1.00 80.69 174 VAL A O 1
ATOM 1355 N N . ALA A 1 175 ? -2.913 -7.685 -1.172 1.00 79.25 175 ALA A N 1
ATOM 1356 C CA . ALA A 1 175 ? -3.868 -8.331 -0.270 1.00 79.25 175 ALA A CA 1
ATOM 1357 C C . ALA A 1 175 ? -3.856 -9.858 -0.421 1.00 79.25 175 ALA A C 1
ATOM 1359 O O . ALA A 1 175 ? -3.845 -10.575 0.573 1.00 79.25 175 ALA A O 1
ATOM 1360 N N . TRP A 1 176 ? -3.840 -10.356 -1.661 1.00 77.56 176 TRP A N 1
ATOM 1361 C CA . TRP A 1 176 ? -4.104 -11.765 -1.970 1.00 77.56 176 TRP A CA 1
ATOM 1362 C C . TRP A 1 176 ? -2.930 -12.506 -2.608 1.00 77.56 176 TRP A C 1
ATOM 1364 O O . TRP A 1 176 ? -3.011 -13.724 -2.754 1.00 77.56 176 TRP A O 1
ATOM 1374 N N . ASN A 1 177 ? -1.851 -11.803 -2.969 1.00 78.00 177 ASN A N 1
ATOM 1375 C CA . ASN A 1 177 ? -0.716 -12.354 -3.711 1.00 78.00 177 ASN A CA 1
ATOM 1376 C C . ASN A 1 177 ? -1.144 -13.054 -5.018 1.00 78.00 177 ASN A C 1
ATOM 1378 O O . ASN A 1 177 ? -0.640 -14.128 -5.354 1.00 78.00 177 ASN A O 1
ATOM 1382 N N . LEU A 1 178 ? -2.114 -12.443 -5.714 1.00 72.44 178 LEU A N 1
ATOM 1383 C CA . LEU A 1 178 ? -2.656 -12.870 -7.009 1.00 72.44 178 LEU A CA 1
ATOM 1384 C C . LEU A 1 178 ? -2.074 -12.069 -8.177 1.00 72.44 178 LEU A C 1
ATOM 1386 O O . LEU A 1 178 ? -1.746 -10.876 -7.974 1.00 72.44 178 LEU A O 1
#

Foldseek 3Di:
DDDDPDDDDDDQDDDDPDDPDDDPDDPCVVVVVVVVVVVCVVDDDCCNQQNLLCLLPPPAPDLLLSLLSSLLLLLLPVPFDSNLSSVLSCQLCVQQPVTNALVSLLPGDLVSNCVSSVSRDDDPDDPPCSSVQSNCSSVCCVVPVVVSGQDLDLSSQCVRPSDDSVSSVSSNCSSPVD

Radius of gyration: 18.68 Å; chains: 1; bounding box: 62×36×49 Å

Secondary structure (DSSP, 8-state):
-------PPPPPPPPPSS-SSPPPPPTTHHHHHHHHHHHHHH---THHHHSHHHHHHTT---HHHHHHHHHHHHHHHTTS-HHHHHHHHHHHHHHTTSS--HHHHHHS-HHHHHHHHHTT--SSSS-TTHHHHHHHHHHHHHHTTSTTPPPSSHHHHHTSTT--HHHHHHHHHHHH--